Protein AF-A0A7U3GQV4-F1 (afdb_monomer_lite)

Secondary structure (DSSP, 8-state):
--TT---------------S-HHHHHHHHH--HHHHHHTT--HHHHHHHHHHHHTT------HHHHHHH-

Foldseek 3Di:
DDPPDDDDDDDDDDDDDDPDDVQLLVQLLPQDPVLCVVLVHDPVRSVVSNVCVVVVHDDDDDPSRVVSSD

Sequence (70 aa):
MDKTKSPDFKIPELSTSRNENNTTRERIISTDSEERKSLGINKSTLWYQQKRLKKGKLVKLYKKTRSRIE

Radius of gyration: 20.91 Å; chains: 1; bounding box: 53×21×56 Å

Structure (mmCIF, N/CA/C/O backbone):
data_AF-A0A7U3GQV4-F1
#
_entry.id   AF-A0A7U3GQV4-F1
#
loop_
_atom_site.group_PDB
_atom_site.id
_atom_site.type_symbol
_atom_site.label_atom_id
_atom_site.label_alt_id
_atom_site.label_comp_id
_atom_site.label_asym_id
_atom_site.label_entity_id
_atom_site.label_seq_id
_atom_site.pdbx_PDB_ins_code
_atom_site.Cartn_x
_atom_site.Cartn_y
_atom_site.Cartn_z
_atom_site.occupancy
_atom_site.B_iso_or_equiv
_atom_site.auth_seq_id
_atom_site.auth_comp_id
_atom_site.auth_asym_id
_atom_site.auth_atom_id
_atom_site.pdbx_PDB_model_num
ATOM 1 N N . MET A 1 1 ? -40.217 9.529 43.330 1.00 51.34 1 MET A N 1
ATOM 2 C CA . MET A 1 1 ? -39.891 9.567 41.887 1.00 51.34 1 MET A CA 1
ATOM 3 C C . MET A 1 1 ? -38.408 9.300 41.742 1.00 51.34 1 MET A C 1
ATOM 5 O O . MET A 1 1 ? -37.599 10.177 42.029 1.00 51.34 1 MET A O 1
ATOM 9 N N . ASP A 1 2 ? -38.072 8.059 41.407 1.00 60.06 2 ASP A N 1
ATOM 10 C CA . ASP A 1 2 ? -36.712 7.526 41.460 1.00 60.06 2 ASP A CA 1
ATOM 11 C C . ASP A 1 2 ? -35.854 8.055 40.306 1.00 60.06 2 ASP A C 1
ATOM 13 O O . ASP A 1 2 ? -35.943 7.599 39.168 1.00 60.06 2 ASP A O 1
ATOM 17 N N . LYS A 1 3 ? -35.003 9.041 40.612 1.00 62.94 3 LYS A N 1
ATOM 18 C CA . LYS A 1 3 ? -34.031 9.650 39.683 1.00 62.94 3 LYS A CA 1
ATOM 19 C C . LYS A 1 3 ? -32.809 8.758 39.395 1.00 62.94 3 LYS A C 1
ATOM 21 O O . LYS A 1 3 ? -31.855 9.219 38.782 1.00 62.94 3 LYS A O 1
ATOM 26 N N . THR A 1 4 ? -32.811 7.503 39.843 1.00 68.69 4 THR A N 1
ATOM 27 C CA . THR A 1 4 ? -31.670 6.572 39.762 1.00 68.69 4 THR A CA 1
ATOM 28 C C . THR A 1 4 ? -31.756 5.586 38.598 1.00 68.69 4 THR A C 1
ATOM 30 O O . THR A 1 4 ? -30.865 4.755 38.435 1.00 68.69 4 THR A O 1
ATOM 33 N N . LYS A 1 5 ? -32.809 5.648 37.773 1.00 74.12 5 LYS A N 1
ATOM 34 C CA . LYS A 1 5 ? -32.991 4.711 36.661 1.00 74.12 5 LYS A CA 1
ATOM 35 C C . LYS A 1 5 ? -32.143 5.137 35.460 1.00 74.12 5 LYS A C 1
ATOM 37 O O . LYS A 1 5 ? -32.567 5.948 34.639 1.00 74.12 5 LYS A O 1
ATOM 42 N N . SER A 1 6 ? -30.930 4.603 35.388 1.00 75.88 6 SER A N 1
ATOM 43 C CA . SER A 1 6 ? -30.055 4.737 34.224 1.00 75.88 6 SER A CA 1
ATOM 44 C C . SER A 1 6 ? -30.724 4.102 32.996 1.00 75.88 6 SER A C 1
ATOM 46 O O . SER A 1 6 ? -31.212 2.975 33.098 1.00 75.88 6 SER A O 1
ATOM 48 N N . PRO A 1 7 ? -30.786 4.788 31.846 1.00 78.19 7 PRO A N 1
ATOM 49 C CA . PRO A 1 7 ? -31.320 4.203 30.621 1.00 78.19 7 PRO A CA 1
ATOM 50 C C . PRO A 1 7 ? -30.411 3.078 30.098 1.00 78.19 7 PRO A C 1
ATOM 52 O O . PRO A 1 7 ? -29.211 3.277 29.916 1.00 78.19 7 PRO A O 1
ATOM 55 N N . ASP A 1 8 ? -31.000 1.907 29.833 1.00 80.56 8 ASP A N 1
ATOM 56 C CA . ASP A 1 8 ? -30.328 0.768 29.198 1.00 80.56 8 ASP A CA 1
ATOM 57 C C . ASP A 1 8 ? -30.153 1.029 27.695 1.00 80.56 8 ASP A C 1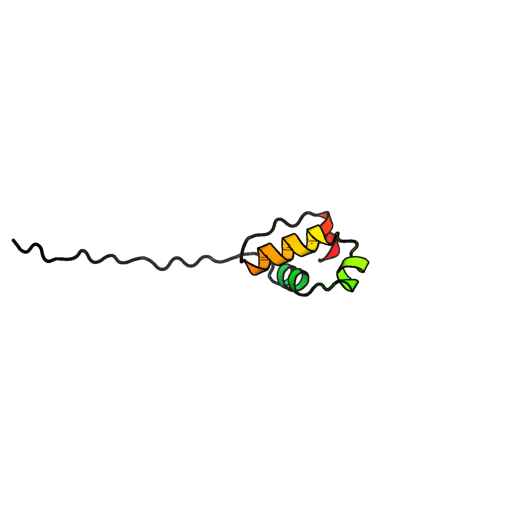
ATOM 59 O O . ASP A 1 8 ? -31.098 0.923 26.907 1.00 80.56 8 ASP A O 1
ATOM 63 N N . PHE A 1 9 ? -28.930 1.355 27.276 1.00 81.88 9 PHE A N 1
ATOM 64 C CA . PHE A 1 9 ? -28.586 1.492 25.862 1.00 81.88 9 PHE A CA 1
ATOM 65 C C . PHE A 1 9 ? -28.077 0.161 25.301 1.00 81.88 9 PHE A C 1
ATOM 67 O O . PHE A 1 9 ? -26.963 -0.269 25.596 1.00 81.88 9 PHE A O 1
ATOM 74 N N . LYS A 1 10 ? -28.871 -0.477 24.434 1.00 84.56 10 LYS A N 1
ATOM 75 C CA . LYS A 1 10 ? -28.422 -1.624 23.630 1.00 84.56 10 LYS A CA 1
ATOM 76 C C . LYS A 1 10 ? -27.754 -1.115 22.355 1.00 84.56 10 LYS A C 1
ATOM 78 O O . LYS A 1 10 ? -28.439 -0.750 21.403 1.00 84.56 10 LYS A O 1
ATOM 83 N N . ILE A 1 11 ? -26.423 -1.067 22.346 1.00 85.25 11 ILE A N 1
ATOM 84 C CA . ILE A 1 11 ? -25.653 -0.737 21.141 1.00 85.25 11 ILE A CA 1
ATOM 85 C C . ILE A 1 11 ? -25.664 -1.972 20.226 1.00 85.25 11 ILE A C 1
ATOM 87 O O . ILE A 1 11 ? -25.197 -3.028 20.653 1.00 85.25 11 ILE A O 1
ATOM 91 N N . PRO A 1 12 ? -26.198 -1.885 18.996 1.00 84.56 12 PRO A N 1
ATOM 92 C CA . PRO A 1 12 ? -26.171 -3.008 18.070 1.00 84.56 12 PRO A CA 1
ATOM 93 C C . PRO A 1 12 ? -24.743 -3.266 17.579 1.00 84.56 12 PRO A C 1
ATOM 95 O O . PRO A 1 12 ? -24.001 -2.330 17.269 1.00 84.56 12 PRO A O 1
ATOM 98 N N . GLU A 1 13 ? -24.368 -4.539 17.460 1.00 81.38 13 GLU A N 1
ATOM 99 C CA . GLU A 1 13 ? -23.107 -4.915 16.827 1.00 81.38 13 GLU A CA 1
ATOM 100 C C . GLU A 1 13 ? -23.181 -4.652 15.318 1.00 81.38 13 GLU A C 1
ATOM 102 O O . GLU A 1 13 ? -23.929 -5.290 14.578 1.00 81.38 13 GLU A O 1
ATOM 107 N N . LEU A 1 14 ? -22.399 -3.676 14.853 1.00 81.25 14 LEU A N 1
ATOM 108 C CA . LEU A 1 14 ? -22.267 -3.345 13.439 1.00 81.25 14 LEU A CA 1
ATOM 109 C C . LEU A 1 14 ? -21.081 -4.114 12.844 1.00 81.25 14 LEU A C 1
ATOM 111 O O . LEU A 1 14 ? -19.927 -3.710 12.993 1.00 81.25 14 LEU A O 1
ATOM 115 N N . SER A 1 15 ? -21.352 -5.206 12.129 1.00 74.56 15 SER A N 1
ATOM 116 C CA . SER A 1 15 ? -20.337 -5.897 11.327 1.00 74.56 15 SER A CA 1
ATOM 117 C C . SER A 1 15 ? -20.187 -5.219 9.963 1.00 74.56 15 SER A C 1
ATOM 119 O O . SER A 1 15 ? -21.160 -5.095 9.220 1.00 74.56 15 SER A O 1
ATOM 121 N N . THR A 1 16 ? -18.972 -4.817 9.591 1.00 69.56 16 THR A N 1
ATOM 122 C CA . THR A 1 16 ? -18.687 -4.320 8.235 1.00 69.56 16 THR A CA 1
ATOM 123 C C . THR A 1 16 ? -17.947 -5.397 7.441 1.00 69.56 16 THR A C 1
ATOM 125 O O . THR A 1 16 ? -16.804 -5.733 7.740 1.00 69.56 16 THR A O 1
ATOM 128 N N . SER A 1 17 ? -18.599 -5.976 6.428 1.00 68.12 17 SER A N 1
ATOM 129 C CA . SER A 1 17 ? -17.967 -6.951 5.531 1.00 68.12 17 SER A CA 1
ATOM 130 C C . SER A 1 17 ? -17.226 -6.231 4.404 1.00 68.12 17 SER A C 1
ATOM 132 O O . SER A 1 17 ? -17.822 -5.444 3.664 1.00 68.12 17 SER A O 1
ATOM 134 N N . ARG A 1 18 ? -15.930 -6.506 4.234 1.00 63.50 18 ARG A N 1
ATOM 135 C CA . ARG A 1 18 ? -15.119 -5.925 3.157 1.00 63.50 18 ARG A CA 1
ATOM 136 C C . ARG A 1 18 ? -15.060 -6.873 1.956 1.00 63.50 18 ARG A C 1
ATOM 138 O O . ARG A 1 18 ? -14.370 -7.881 2.012 1.00 63.50 18 ARG A O 1
ATOM 145 N N . ASN A 1 19 ? -15.744 -6.515 0.870 1.00 65.19 19 ASN A N 1
ATOM 146 C CA . ASN A 1 19 ? -15.784 -7.267 -0.392 1.00 65.19 19 ASN A CA 1
ATOM 147 C C . ASN A 1 19 ? -14.671 -6.823 -1.370 1.00 65.19 19 ASN A C 1
ATOM 149 O O . ASN A 1 19 ? -14.947 -6.361 -2.473 1.00 65.19 19 ASN A O 1
ATOM 153 N N . GLU A 1 20 ? -13.406 -6.856 -0.942 1.00 60.78 20 GLU A N 1
ATOM 154 C CA . GLU A 1 20 ? -12.259 -6.632 -1.839 1.00 60.78 20 GLU A CA 1
ATOM 155 C C . GLU A 1 20 ? -11.465 -7.933 -1.990 1.00 60.78 20 GLU A C 1
ATOM 157 O O . GLU A 1 20 ? -11.275 -8.655 -1.012 1.00 60.78 20 GLU A O 1
ATOM 162 N N . ASN A 1 21 ? -10.965 -8.199 -3.202 1.00 68.69 21 ASN A N 1
ATOM 163 C CA . ASN A 1 21 ? -10.130 -9.355 -3.538 1.00 68.69 21 ASN A CA 1
ATOM 164 C C . ASN A 1 21 ? -8.898 -9.405 -2.616 1.00 68.69 21 ASN A C 1
ATOM 166 O O . ASN A 1 21 ? -7.923 -8.675 -2.823 1.00 68.69 21 ASN A O 1
ATOM 170 N N . ASN A 1 22 ? -8.946 -10.247 -1.580 1.00 72.31 22 ASN A N 1
ATOM 171 C CA . ASN A 1 22 ? -7.919 -10.294 -0.535 1.00 72.31 22 ASN A CA 1
ATOM 172 C C . ASN A 1 22 ? -6.517 -10.610 -1.105 1.00 72.31 22 ASN A C 1
ATOM 174 O O . ASN A 1 22 ? -5.513 -10.052 -0.666 1.00 72.31 22 ASN A O 1
ATOM 178 N N . THR A 1 23 ? -6.469 -11.382 -2.192 1.00 80.38 23 THR A N 1
ATOM 179 C CA . THR A 1 23 ? -5.249 -11.764 -2.916 1.00 80.38 23 THR A CA 1
ATOM 180 C C . THR A 1 23 ? -4.415 -10.570 -3.389 1.00 80.38 23 THR A C 1
ATOM 182 O O . THR A 1 23 ? -3.202 -10.536 -3.188 1.00 80.38 23 THR A O 1
ATOM 185 N N . THR A 1 24 ? -5.034 -9.541 -3.976 1.00 82.44 24 THR A N 1
ATOM 186 C CA . THR A 1 24 ? -4.298 -8.366 -4.479 1.00 82.44 24 THR A CA 1
ATOM 187 C C . THR A 1 24 ? -3.700 -7.551 -3.332 1.00 82.44 24 THR A C 1
ATOM 189 O O . THR A 1 24 ? -2.613 -6.984 -3.455 1.00 82.44 24 THR A O 1
ATOM 192 N N . ARG A 1 25 ? -4.399 -7.493 -2.194 1.00 85.06 25 ARG A N 1
ATOM 193 C CA . ARG A 1 25 ? -3.941 -6.782 -0.997 1.00 85.06 25 ARG A CA 1
ATOM 194 C C . ARG A 1 25 ? -2.736 -7.467 -0.372 1.00 85.06 25 ARG A C 1
ATOM 196 O O . ARG A 1 25 ? -1.763 -6.783 -0.052 1.00 85.06 25 ARG A O 1
ATOM 203 N N . GLU A 1 26 ? -2.824 -8.777 -0.188 1.00 86.44 26 GLU A N 1
ATOM 204 C CA . GLU A 1 26 ? -1.735 -9.590 0.349 1.00 86.44 26 GLU A CA 1
ATOM 205 C C . GLU A 1 26 ? -0.490 -9.430 -0.521 1.00 86.44 26 GLU A C 1
ATOM 207 O O . GLU A 1 26 ? 0.569 -9.085 0.001 1.00 86.44 26 GLU A O 1
ATOM 212 N N . ARG A 1 27 ? -0.657 -9.488 -1.849 1.00 88.88 27 ARG A N 1
ATOM 213 C CA . ARG A 1 27 ? 0.434 -9.296 -2.811 1.00 88.88 27 ARG A CA 1
ATOM 214 C C . ARG A 1 27 ? 1.097 -7.919 -2.708 1.00 88.88 27 ARG A C 1
ATOM 216 O O . ARG A 1 27 ? 2.318 -7.829 -2.722 1.00 88.88 27 ARG A O 1
ATOM 223 N N . ILE A 1 28 ? 0.328 -6.836 -2.534 1.00 88.19 28 ILE A N 1
ATOM 224 C CA . ILE A 1 28 ? 0.885 -5.477 -2.334 1.00 88.19 28 ILE A CA 1
ATOM 225 C C . ILE A 1 28 ? 1.650 -5.361 -1.010 1.00 88.19 28 ILE A C 1
ATOM 227 O O . ILE A 1 28 ? 2.652 -4.643 -0.924 1.00 88.19 28 ILE A O 1
ATOM 231 N N . ILE A 1 29 ? 1.157 -6.011 0.046 1.00 89.44 29 ILE A N 1
ATOM 232 C CA . ILE A 1 29 ? 1.802 -5.999 1.363 1.00 89.44 29 ILE A CA 1
ATOM 233 C C . ILE A 1 29 ? 3.105 -6.804 1.331 1.00 89.44 29 ILE A C 1
ATOM 235 O O . ILE A 1 29 ? 4.074 -6.357 1.946 1.00 89.44 29 ILE A O 1
ATOM 239 N N . SER A 1 30 ? 3.136 -7.929 0.612 1.00 90.88 30 SER A N 1
ATOM 240 C CA . SER A 1 30 ? 4.313 -8.792 0.478 1.00 90.88 30 SER A CA 1
ATOM 241 C C . SER A 1 30 ? 5.340 -8.288 -0.538 1.00 90.88 30 SER A C 1
ATOM 243 O O . SER A 1 30 ? 6.486 -8.711 -0.455 1.00 90.88 30 SER A O 1
ATOM 245 N N . THR A 1 31 ? 4.958 -7.389 -1.459 1.00 91.19 31 THR A N 1
ATOM 246 C CA . THR A 1 31 ? 5.858 -6.877 -2.508 1.00 91.19 31 THR A CA 1
ATOM 247 C C . THR A 1 31 ? 7.118 -6.257 -1.902 1.00 91.19 31 THR A C 1
ATOM 249 O O . THR A 1 31 ? 7.040 -5.272 -1.151 1.00 91.19 31 THR A O 1
ATOM 252 N N . ASP A 1 32 ? 8.275 -6.788 -2.287 1.00 90.50 32 ASP A N 1
ATOM 253 C CA . ASP A 1 32 ? 9.581 -6.287 -1.870 1.00 90.50 32 ASP A CA 1
ATOM 254 C C . ASP A 1 32 ? 10.138 -5.206 -2.827 1.00 90.50 32 AS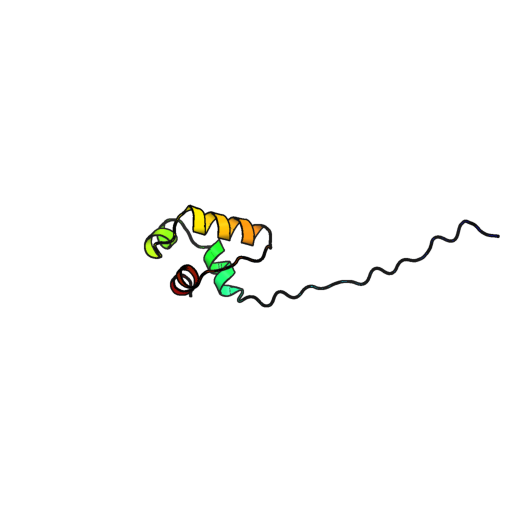P A C 1
ATOM 256 O O . ASP A 1 32 ? 9.463 -4.697 -3.728 1.00 90.50 32 ASP A O 1
ATOM 260 N N . SER A 1 33 ? 11.385 -4.775 -2.610 1.00 89.75 33 SER A N 1
ATOM 261 C CA . SER A 1 33 ? 12.009 -3.754 -3.461 1.00 89.75 33 SER A CA 1
ATOM 262 C C . SER A 1 33 ? 12.381 -4.261 -4.861 1.00 89.75 33 SER A C 1
ATOM 264 O O . SER A 1 33 ? 12.369 -3.452 -5.796 1.00 89.75 33 SER A O 1
ATOM 266 N N . GLU A 1 34 ? 12.724 -5.538 -5.013 1.00 91.56 34 GLU A N 1
ATOM 267 C CA . GLU A 1 34 ? 13.144 -6.148 -6.281 1.00 91.56 34 GLU A CA 1
ATOM 268 C C . GLU A 1 34 ? 11.926 -6.458 -7.159 1.00 91.56 34 GLU A C 1
ATOM 270 O O . GLU A 1 34 ? 11.868 -6.014 -8.308 1.00 91.56 34 GLU A O 1
ATOM 275 N N . GLU A 1 35 ? 10.882 -7.058 -6.588 1.00 90.19 35 GLU A N 1
ATOM 276 C CA . GLU A 1 35 ? 9.572 -7.230 -7.218 1.00 90.19 35 GLU A CA 1
ATOM 277 C C . GLU A 1 35 ? 8.973 -5.879 -7.619 1.00 90.19 35 GLU A C 1
ATOM 279 O O . GLU A 1 35 ? 8.464 -5.701 -8.723 1.00 90.19 35 GLU A O 1
ATOM 284 N N . ARG A 1 36 ? 9.098 -4.842 -6.784 1.00 92.50 36 ARG A N 1
ATOM 285 C CA . ARG A 1 36 ? 8.656 -3.495 -7.177 1.00 92.50 36 ARG A CA 1
ATOM 286 C C . ARG A 1 36 ? 9.383 -2.992 -8.431 1.00 92.50 36 ARG A C 1
ATOM 288 O O . ARG A 1 36 ? 8.756 -2.322 -9.262 1.00 92.50 36 ARG A O 1
ATOM 295 N N . LYS A 1 37 ? 10.699 -3.230 -8.539 1.00 92.12 37 LYS A N 1
ATOM 296 C CA . LYS A 1 37 ? 11.500 -2.807 -9.701 1.00 92.12 37 LYS A CA 1
ATOM 297 C C . LYS A 1 37 ? 11.070 -3.565 -10.952 1.00 92.12 37 LYS A C 1
ATOM 299 O O . LYS A 1 37 ? 10.859 -2.905 -11.967 1.00 92.12 37 LYS A O 1
ATOM 304 N N . SER A 1 38 ? 10.874 -4.882 -10.869 1.00 91.25 38 SER A N 1
ATOM 305 C CA . SER A 1 38 ? 10.426 -5.698 -12.007 1.00 91.25 38 SER A CA 1
ATOM 306 C C . SER A 1 38 ? 9.030 -5.291 -12.487 1.00 91.25 38 SER A C 1
ATOM 308 O O . SER A 1 38 ? 8.794 -5.158 -13.685 1.00 91.25 38 SER A O 1
ATOM 310 N N . LEU A 1 39 ? 8.137 -4.947 -11.557 1.00 88.38 39 LEU A N 1
ATOM 311 C CA . LEU A 1 39 ? 6.814 -4.402 -11.860 1.00 88.38 39 LEU A CA 1
ATOM 312 C C . LEU A 1 39 ? 6.855 -2.940 -12.343 1.00 88.38 39 LEU A C 1
ATOM 314 O O . LEU A 1 39 ? 5.828 -2.377 -12.725 1.00 88.38 39 LEU A O 1
ATOM 318 N N . GLY A 1 40 ? 8.001 -2.258 -12.286 1.00 90.12 40 GLY A N 1
ATOM 319 C CA . GLY A 1 40 ? 8.151 -0.853 -12.678 1.00 90.12 40 GLY A CA 1
ATOM 320 C C . GLY A 1 40 ? 7.297 0.124 -11.857 1.00 90.12 40 GLY A C 1
ATOM 321 O O . GLY A 1 40 ? 6.924 1.193 -12.355 1.00 90.12 40 GLY A O 1
ATOM 322 N N . ILE A 1 41 ? 6.892 -0.245 -10.637 1.00 89.81 41 ILE A N 1
ATOM 323 C CA . ILE A 1 41 ? 6.051 0.591 -9.765 1.00 89.81 41 ILE A CA 1
ATOM 324 C C . ILE A 1 41 ? 6.945 1.604 -9.043 1.00 89.81 41 ILE A C 1
ATOM 326 O 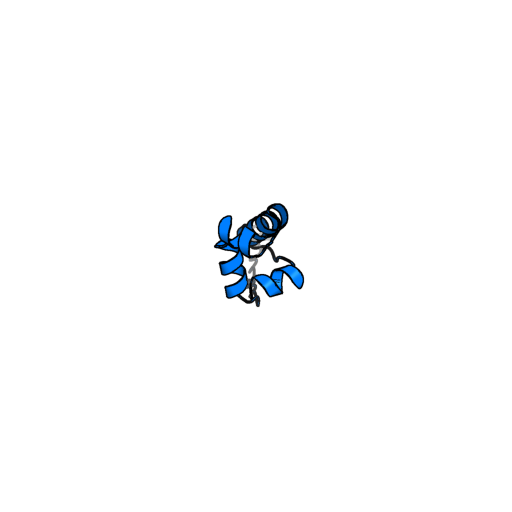O . ILE A 1 41 ? 8.009 1.266 -8.530 1.00 89.81 41 ILE A O 1
ATOM 330 N N . ASN A 1 42 ? 6.522 2.866 -8.949 1.00 91.50 42 ASN A N 1
ATOM 331 C CA . ASN A 1 42 ? 7.284 3.867 -8.200 1.00 91.50 42 ASN A CA 1
ATOM 332 C C . ASN A 1 42 ? 7.301 3.534 -6.691 1.00 91.50 42 ASN A C 1
ATOM 334 O O . ASN A 1 42 ? 6.277 3.156 -6.118 1.00 91.50 42 ASN A O 1
ATOM 338 N N . LYS A 1 43 ? 8.449 3.732 -6.028 1.00 92.56 43 LYS A N 1
ATOM 339 C CA . LYS A 1 43 ? 8.625 3.569 -4.574 1.00 92.56 43 LYS A CA 1
ATOM 340 C C . LYS A 1 43 ? 7.548 4.293 -3.760 1.00 92.56 43 LYS A C 1
ATOM 342 O O . LYS A 1 43 ? 6.975 3.694 -2.854 1.00 92.56 43 LYS A O 1
ATOM 347 N N . SER A 1 44 ? 7.234 5.547 -4.094 1.00 92.06 44 SER A N 1
ATOM 348 C CA . SER A 1 44 ? 6.217 6.333 -3.372 1.00 92.06 44 SER A CA 1
ATOM 349 C C . SER A 1 44 ? 4.820 5.725 -3.504 1.00 92.06 44 SER A C 1
ATOM 351 O O . SER A 1 44 ? 4.047 5.698 -2.547 1.00 92.06 44 SER A O 1
ATOM 353 N N . THR A 1 45 ? 4.521 5.181 -4.685 1.00 90.75 45 THR A N 1
ATOM 354 C CA . THR A 1 45 ? 3.244 4.539 -4.995 1.00 90.75 45 THR A CA 1
ATOM 355 C C . THR A 1 45 ? 3.085 3.245 -4.206 1.00 90.75 45 THR A C 1
ATOM 357 O O . THR A 1 45 ? 2.033 3.044 -3.603 1.00 90.75 45 THR A O 1
ATOM 360 N N . LEU A 1 46 ? 4.111 2.389 -4.147 1.00 91.69 46 LEU A N 1
ATOM 361 C CA . LEU A 1 46 ? 4.063 1.170 -3.330 1.00 91.69 46 LEU A CA 1
ATOM 362 C C . LEU A 1 46 ? 3.936 1.503 -1.835 1.00 91.69 46 LEU A C 1
ATOM 364 O O . LEU A 1 46 ? 3.038 0.993 -1.167 1.00 91.69 46 LEU A O 1
ATOM 368 N N . TRP A 1 47 ? 4.760 2.426 -1.330 1.00 92.62 47 TRP A N 1
ATOM 369 C CA . TRP A 1 47 ? 4.740 2.822 0.080 1.00 92.62 47 TRP A CA 1
ATOM 370 C C . TRP A 1 47 ? 3.380 3.379 0.515 1.00 92.62 47 TRP A C 1
ATOM 372 O O . TRP A 1 47 ? 2.860 3.010 1.569 1.00 92.62 47 TRP A O 1
ATOM 382 N N . TYR A 1 48 ? 2.767 4.237 -0.307 1.00 92.19 48 TYR A N 1
ATOM 383 C CA . TYR A 1 48 ? 1.439 4.786 -0.033 1.00 92.19 48 TYR A CA 1
ATOM 384 C C . TYR A 1 48 ? 0.377 3.686 0.076 1.00 92.19 48 TYR A C 1
ATOM 386 O O . TYR A 1 48 ? -0.423 3.689 1.018 1.00 92.19 48 TYR A O 1
ATOM 394 N N . GLN A 1 49 ? 0.387 2.733 -0.860 1.00 90.38 49 GLN A N 1
ATOM 395 C CA . GLN A 1 49 ? -0.553 1.614 -0.866 1.00 90.38 49 GLN A CA 1
ATOM 396 C C . GLN A 1 49 ? -0.358 0.737 0.376 1.00 90.38 49 GLN A C 1
ATOM 398 O O . GLN A 1 49 ? -1.308 0.544 1.134 1.00 90.38 49 GLN A O 1
ATOM 403 N N . GLN A 1 50 ? 0.875 0.313 0.664 1.00 91.50 50 GLN A N 1
ATOM 404 C CA . GLN A 1 50 ? 1.201 -0.486 1.849 1.00 91.50 50 GLN A CA 1
ATOM 405 C C . GLN A 1 50 ? 0.797 0.222 3.149 1.00 91.50 50 GLN A C 1
ATOM 407 O O . GLN A 1 50 ? 0.145 -0.373 4.008 1.00 91.50 50 GLN A O 1
ATOM 412 N N . LYS A 1 51 ? 1.107 1.517 3.290 1.00 93.81 51 LYS A N 1
ATOM 413 C CA . LYS A 1 51 ? 0.755 2.306 4.482 1.00 93.81 51 LYS A CA 1
ATOM 414 C C . LYS A 1 51 ? -0.755 2.392 4.693 1.00 93.81 51 LYS A C 1
ATOM 416 O O . LYS A 1 51 ? -1.216 2.331 5.833 1.00 93.81 51 LYS A O 1
ATOM 421 N N . ARG A 1 52 ? -1.541 2.547 3.625 1.00 91.56 52 ARG A N 1
ATOM 422 C CA . ARG A 1 52 ? -3.008 2.589 3.728 1.00 91.56 52 ARG A CA 1
ATOM 423 C C . ARG A 1 52 ? -3.606 1.221 4.040 1.00 91.56 52 ARG A C 1
ATOM 425 O O . ARG A 1 52 ? -4.495 1.155 4.889 1.00 91.56 52 ARG A O 1
ATOM 432 N N . LEU A 1 53 ? -3.090 0.160 3.421 1.00 89.19 53 LEU A N 1
ATOM 433 C CA . LEU A 1 53 ? -3.540 -1.213 3.660 1.00 89.19 53 LEU A CA 1
ATOM 434 C C . LEU A 1 53 ? -3.213 -1.686 5.082 1.00 89.19 53 LEU A C 1
ATOM 436 O O . LEU A 1 53 ? -4.058 -2.323 5.706 1.00 89.19 53 LEU A O 1
ATOM 440 N N . LYS A 1 54 ? -2.055 -1.309 5.643 1.00 89.25 54 LYS A N 1
ATOM 441 C CA . LYS A 1 54 ? -1.714 -1.572 7.056 1.00 89.25 54 LYS A CA 1
ATOM 442 C C . LYS A 1 54 ? -2.662 -0.873 8.035 1.00 89.25 54 LYS A C 1
ATOM 444 O O . LYS A 1 54 ? -2.968 -1.417 9.083 1.00 89.25 54 LYS A O 1
ATOM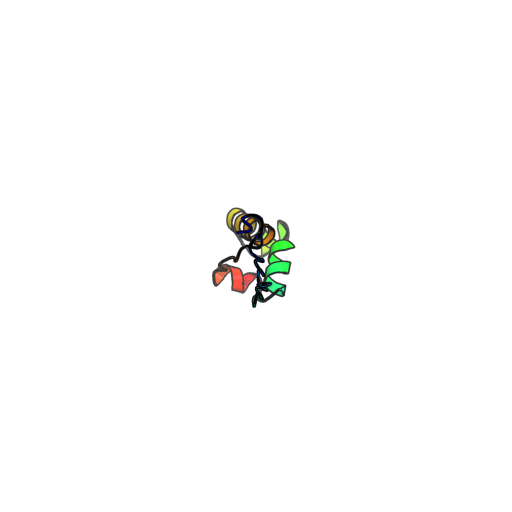 449 N N . LYS A 1 55 ? -3.186 0.304 7.674 1.00 90.06 55 LYS A N 1
ATOM 450 C CA . LYS A 1 55 ? -4.200 1.035 8.460 1.00 90.06 55 LYS A CA 1
ATOM 451 C C . LYS A 1 55 ? -5.628 0.511 8.263 1.00 90.06 55 LYS A C 1
ATOM 453 O O . LYS A 1 55 ? -6.571 1.169 8.690 1.00 90.06 55 LYS A O 1
ATOM 458 N N . GLY A 1 56 ? -5.807 -0.590 7.530 1.00 84.81 56 GLY A N 1
ATOM 459 C CA . GLY A 1 56 ? -7.128 -1.136 7.222 1.00 84.81 56 GLY A CA 1
ATOM 460 C C . GLY A 1 56 ? -7.965 -0.266 6.282 1.00 84.81 56 GLY A C 1
ATOM 461 O O . GLY A 1 56 ? -9.132 -0.569 6.060 1.00 84.81 56 GLY A O 1
ATOM 462 N N . LYS A 1 57 ? -7.404 0.787 5.674 1.00 85.25 57 LYS A N 1
ATOM 463 C CA . LYS A 1 57 ? -8.158 1.672 4.776 1.00 85.25 57 LYS A CA 1
ATOM 464 C C . LYS A 1 57 ? -8.291 1.058 3.383 1.00 85.25 57 LYS A C 1
ATOM 466 O O . LYS A 1 57 ? -7.443 0.278 2.945 1.00 85.25 57 LYS A O 1
ATOM 471 N N . LEU A 1 58 ? -9.348 1.443 2.675 1.00 82.88 58 LEU A N 1
ATOM 472 C CA . LEU A 1 58 ? -9.499 1.188 1.238 1.00 82.88 58 LEU A CA 1
ATOM 473 C C . LEU A 1 58 ? -8.348 1.852 0.484 1.00 82.88 58 LEU A C 1
ATOM 475 O O . LEU A 1 58 ? -7.895 2.923 0.891 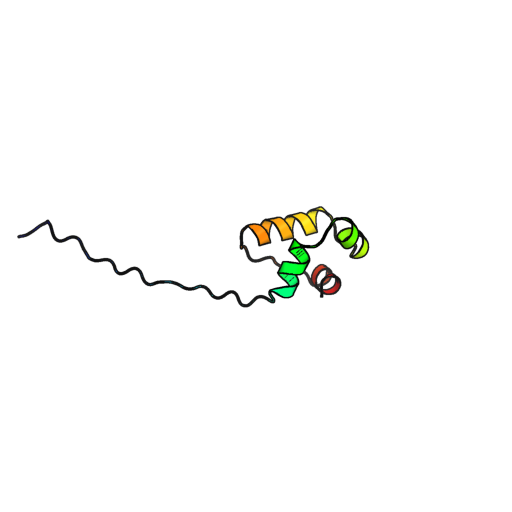1.00 82.88 58 LEU A O 1
ATOM 479 N N . VAL A 1 59 ? -7.863 1.236 -0.590 1.00 84.75 59 VAL A N 1
ATOM 480 C CA . VAL A 1 59 ? -6.835 1.813 -1.464 1.00 84.75 59 VAL A CA 1
ATOM 481 C C . VAL A 1 59 ? -7.357 1.794 -2.883 1.00 84.75 59 VAL A C 1
ATOM 483 O O . VAL A 1 59 ? -7.689 0.745 -3.416 1.00 84.75 59 VAL A O 1
ATOM 486 N N . LYS A 1 60 ? -7.400 2.969 -3.515 1.00 82.81 60 LYS A N 1
ATOM 487 C CA . LYS A 1 60 ? -7.748 3.061 -4.929 1.00 82.81 60 LYS A CA 1
ATOM 488 C C . LYS A 1 60 ? -6.574 2.540 -5.754 1.00 82.81 60 LYS A C 1
ATOM 490 O O . LYS A 1 60 ? -5.552 3.218 -5.865 1.00 82.81 60 LYS A O 1
ATOM 495 N N . LEU A 1 61 ? -6.725 1.342 -6.312 1.00 83.19 61 LEU A N 1
ATOM 496 C CA . LEU A 1 61 ? -5.784 0.777 -7.273 1.00 83.19 61 LEU A CA 1
ATOM 497 C C . LEU A 1 61 ? -6.132 1.285 -8.668 1.00 83.19 61 LEU A C 1
ATOM 499 O O . LEU A 1 61 ? -7.228 1.068 -9.178 1.00 83.19 61 LEU A O 1
ATOM 503 N N . TYR A 1 62 ? -5.190 1.986 -9.291 1.00 82.88 62 TYR A N 1
ATOM 504 C CA . TYR A 1 62 ? -5.344 2.425 -10.672 1.00 82.88 62 TYR A CA 1
ATOM 505 C C . TYR A 1 62 ? -5.103 1.253 -11.625 1.00 82.88 62 TYR A C 1
ATOM 507 O O . TYR A 1 62 ? -4.316 0.356 -11.319 1.00 82.88 62 TYR A O 1
ATOM 515 N N . LYS A 1 63 ? -5.716 1.293 -12.816 1.00 85.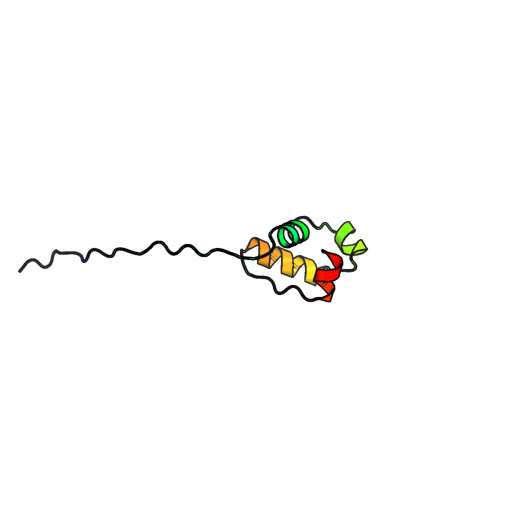06 63 LYS A N 1
ATOM 516 C CA . LYS A 1 63 ? -5.590 0.240 -13.840 1.00 85.06 63 LYS A CA 1
ATOM 517 C C . LYS A 1 63 ? -4.130 -0.146 -14.111 1.00 85.06 63 LYS A C 1
ATOM 519 O O . LYS A 1 63 ? -3.814 -1.324 -14.111 1.00 85.06 63 LYS A O 1
ATOM 524 N N . LYS A 1 64 ? -3.239 0.849 -14.214 1.00 83.75 64 LYS A N 1
ATOM 525 C CA . LYS A 1 64 ? -1.794 0.657 -14.436 1.00 83.75 64 LYS A CA 1
ATOM 526 C C . LYS A 1 64 ? -1.098 -0.192 -13.370 1.00 83.75 64 LYS A C 1
ATOM 528 O O . LYS A 1 64 ? -0.170 -0.917 -13.681 1.00 83.75 64 LYS A O 1
ATOM 533 N N . THR A 1 65 ? -1.490 -0.034 -12.108 1.00 81.56 65 THR A N 1
ATOM 534 C CA . THR A 1 65 ? -0.916 -0.779 -10.980 1.00 81.56 65 THR A CA 1
ATOM 535 C C . THR A 1 65 ? -1.596 -2.126 -10.843 1.00 81.56 65 THR A C 1
ATOM 537 O O . THR A 1 65 ? -0.928 -3.109 -10.563 1.00 81.56 65 THR A O 1
ATOM 540 N N . ARG A 1 66 ? -2.908 -2.178 -11.101 1.00 84.19 66 ARG A N 1
ATOM 541 C CA . ARG A 1 66 ? -3.684 -3.412 -11.064 1.00 84.19 66 ARG A CA 1
ATOM 542 C C . ARG A 1 66 ? -3.167 -4.423 -12.089 1.00 84.19 66 ARG A C 1
ATOM 544 O O . ARG A 1 66 ? -2.829 -5.522 -11.693 1.00 84.19 66 ARG A O 1
ATOM 551 N N . SER A 1 67 ? -2.962 -4.010 -13.340 1.00 84.50 67 SER A N 1
ATOM 552 C CA . SER A 1 67 ? -2.461 -4.873 -14.425 1.00 84.50 67 SER A CA 1
ATOM 553 C C . SER A 1 67 ? -1.025 -5.378 -14.252 1.00 84.50 67 SER A C 1
ATOM 555 O O . SER A 1 67 ? -0.514 -6.064 -15.124 1.00 84.50 67 SER A O 1
ATOM 557 N N . ARG A 1 68 ? -0.319 -4.920 -13.217 1.00 84.31 68 ARG A N 1
ATOM 558 C CA . ARG A 1 68 ? 1.045 -5.356 -12.900 1.00 84.31 68 ARG A CA 1
ATOM 559 C C . ARG A 1 68 ? 1.060 -6.332 -11.725 1.00 84.31 68 ARG A C 1
ATOM 561 O O . ARG A 1 68 ? 2.043 -7.024 -11.532 1.00 84.31 68 ARG A O 1
ATOM 568 N N . ILE A 1 69 ? 0.014 -6.325 -10.904 1.00 80.62 69 ILE A N 1
ATOM 569 C CA . ILE A 1 69 ? -0.071 -7.096 -9.657 1.00 80.62 69 ILE A CA 1
ATOM 570 C C . ILE A 1 69 ? -1.022 -8.289 -9.824 1.00 80.62 69 ILE A C 1
ATOM 572 O O . ILE A 1 69 ? -0.817 -9.320 -9.186 1.00 80.62 69 ILE A O 1
ATOM 576 N N . GLU A 1 70 ? -2.065 -8.127 -10.639 1.00 76.75 70 GLU A N 1
ATOM 577 C CA . GLU A 1 70 ? -2.927 -9.200 -11.154 1.00 76.75 70 GLU A CA 1
ATOM 578 C C . GLU A 1 70 ? -2.189 -9.933 -12.278 1.00 76.75 70 GLU A C 1
ATOM 580 O O . GLU A 1 70 ? -1.987 -11.157 -12.116 1.00 76.75 70 GLU A O 1
#

pLDDT: mean 82.98, std 9.42, range [51.34, 93.81]